Protein 4WNY (pdb70)

Nearest PDB structures (foldseek):
  4wny-assembly1_A-2  TM=1.008E+00  e=6.064E-26  Burkholderia pseudomallei 1710b
  3hgm-assembly2_C  TM=7.702E-01  e=2.955E-09  Halomonas elongata
  3fg9-assembly2_D  TM=7.855E-01  e=5.364E-07  Lactiplantibacillus plantarum
  1mjh-assembly1_B  TM=7.959E-01  e=9.631E-07  Methanocaldococcus jannaschii
  3cis-assembly4_G  TM=6.779E-01  e=1.683E-05  Mycobacterium tuberculosis

Foldseek 3Di:
DDPLQQEEEQEDAPDPLSVVLLVVSLVVCLVVVHAYEYEYEAEFDDDPPDDRVVVVVVSVVVRVVVQVVSVVVCVVSVHHYHYYYWYCPDDPLVSVVVVCVVVVGQEYTYGDCVSLVVNVVVVPHHYHYHRD

Solvent-accessible surface area: 7420 Å² total; per-residue (Å²): 136,62,90,136,108,41,37,0,0,0,18,8,90,49,47,154,22,7,30,89,0,2,73,34,0,16,55,63,1,43,117,31,142,7,121,0,5,0,0,9,23,4,85,96,175,157,51,142,85,78,75,51,57,114,67,34,93,50,87,107,70,89,0,126,129,26,18,74,66,0,65,59,67,0,96,223,53,67,11,53,17,47,26,103,71,7,61,23,103,98,75,40,2,32,24,2,25,71,4,4,176,119,29,44,15,30,10,0,0,8,24,30,185,126,60,13,63,25,2,52,87,86,81,75,29,79,37,67,72,20,86,88

Organism: Burkholderia pseudomallei (strain 1710b) (NCBI:txid320372)

B-factor: mean 50.14, std 17.84, range [22.31, 115.56]

Sequence (132 aa):
PGSMYSIILVALDGSQTASHALDAALELAADAHARLVPVYVVDMFDTPGYDPSILVDAFREEGRRVLDDAQARMTRRGVAGAPRLVEVEEDVAERLERAAREIGASLIVMGTHSVAERLLRHARCPVLMIPA

Structure (mmCIF, N/CA/C/O backbone):
data_4WNY
#
_entry.id   4WNY
#
_cell.length_a   79.260
_cell.length_b   79.260
_cell.length_c   39.640
_cell.angle_alpha   90.000
_cell.angle_beta   90.000
_cell.angle_gamma   120.000
#
_symmetry.space_group_name_H-M   'P 31 2 1'
#
loop_
_entity.id
_entity.type
_entity.pdbx_description
1 polymer 'Universal stress protein'
2 water water
#
loop_
_atom_site.group_PDB
_atom_site.id
_atom_site.type_symbol
_atom_site.label_atom_id
_atom_site.label_alt_id
_atom_site.label_comp_id
_atom_site.label_asym_id
_atom_site.label_entity_id
_atom_site.label_seq_id
_atom_site.pdbx_PDB_ins_code
_atom_site.Cartn_x
_atom_site.Cartn_y
_atom_site.Cartn_z
_atom_site.occupancy
_atom_site.B_iso_or_equiv
_atom_site.auth_seq_id
_atom_site.auth_comp_id
_atom_site.auth_asym_id
_atom_site.auth_atom_id
_atom_site.pdbx_PDB_model_num
ATOM 1 N N . PRO A 1 2 ? 56.386 38.116 -0.006 1.00 102.73 -2 PRO A N 1
ATOM 2 C CA . PRO A 1 2 ? 57.348 37.013 0.095 1.00 99.77 -2 PRO A CA 1
ATOM 3 C C . PRO A 1 2 ? 57.497 36.241 -1.212 1.00 101.13 -2 PRO A C 1
ATOM 4 O O . PRO A 1 2 ? 56.520 36.067 -1.942 1.00 102.53 -2 PRO A O 1
ATOM 8 N N . GLY A 1 3 ? 58.713 35.780 -1.490 1.00 100.09 -1 GLY A N 1
ATOM 9 C CA . GLY A 1 3 ? 59.010 35.073 -2.725 1.00 99.51 -1 GLY A CA 1
ATOM 10 C C . GLY A 1 3 ? 58.337 33.715 -2.800 1.00 92.65 -1 GLY A C 1
ATOM 11 O O . GLY A 1 3 ? 57.649 33.307 -1.864 1.00 92.00 -1 GLY A O 1
ATOM 12 N N . SER A 1 4 ? 58.543 33.015 -3.913 1.00 89.59 0 SER A N 1
ATOM 13 C CA . SER A 1 4 ? 57.921 31.711 -4.140 1.00 83.42 0 SER A CA 1
ATOM 14 C C . SER A 1 4 ? 58.833 30.554 -3.752 1.00 75.50 0 SER A C 1
ATOM 15 O O . SER A 1 4 ? 58.420 29.393 -3.783 1.00 72.41 0 SER A O 1
ATOM 18 N N . MET A 1 5 ? 60.073 30.871 -3.395 1.00 71.53 1 MET A N 1
ATOM 19 C CA . MET A 1 5 ? 61.039 29.849 -3.010 1.00 64.71 1 MET A CA 1
ATOM 20 C C . MET A 1 5 ? 60.576 29.110 -1.758 1.00 59.01 1 MET A C 1
ATOM 21 O O . MET A 1 5 ? 60.968 27.970 -1.508 1.00 57.99 1 MET A O 1
ATOM 26 N N . TYR A 1 6 ? 59.734 29.772 -0.974 1.00 55.56 2 TYR A N 1
ATOM 27 C CA . TYR A 1 6 ? 59.182 29.169 0.226 1.00 50.33 2 TYR A CA 1
ATOM 28 C C . TYR A 1 6 ? 57.677 29.383 0.292 1.00 48.15 2 TYR A C 1
ATOM 29 O O . TYR A 1 6 ? 57.111 29.459 1.375 1.00 47.86 2 TYR A O 1
ATOM 38 N N . SER A 1 7 ? 57.037 29.478 -0.870 1.00 48.77 3 SER A N 1
ATOM 39 C CA . SER A 1 7 ? 55.603 29.744 -0.944 1.00 49.54 3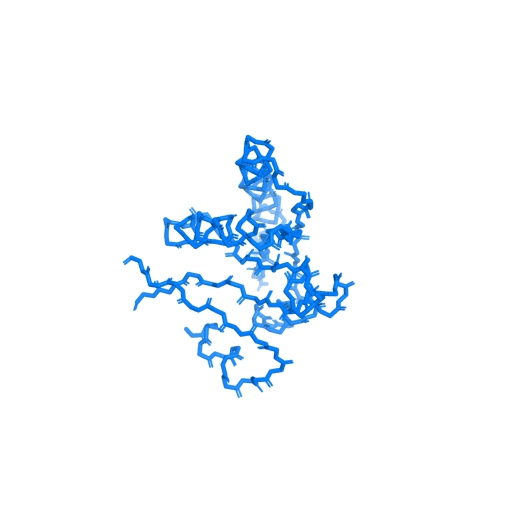 SER A CA 1
ATOM 40 C C . SER A 1 7 ? 54.771 28.593 -0.390 1.00 43.68 3 SER A C 1
ATOM 41 O O . SER A 1 7 ? 53.754 28.813 0.269 1.00 41.19 3 SER A O 1
ATOM 44 N N . ILE A 1 8 ? 55.203 27.366 -0.666 1.00 42.17 4 ILE A N 1
ATOM 45 C CA . ILE A 1 8 ? 54.483 26.184 -0.207 1.00 40.24 4 ILE A CA 1
ATOM 46 C C . ILE A 1 8 ? 55.394 25.233 0.565 1.00 37.71 4 ILE A C 1
ATOM 47 O O . ILE A 1 8 ? 56.356 24.689 0.020 1.00 38.23 4 ILE A O 1
ATOM 52 N N . ILE A 1 9 ? 55.079 25.036 1.841 1.00 34.93 5 ILE A N 1
ATOM 53 C CA . ILE A 1 9 ? 55.896 24.202 2.713 1.00 33.29 5 ILE A CA 1
ATOM 54 C C . ILE A 1 9 ? 55.206 22.886 3.053 1.00 33.70 5 ILE A C 1
ATOM 55 O O . ILE A 1 9 ? 54.030 22.864 3.419 1.00 32.20 5 ILE A O 1
ATOM 60 N N . LEU A 1 10 ? 55.949 21.791 2.939 1.00 35.03 6 LEU A N 1
ATOM 61 C CA . LEU A 1 10 ? 55.437 20.470 3.277 1.00 34.81 6 LEU A CA 1
ATOM 62 C C . LEU A 1 10 ? 56.083 19.970 4.567 1.00 31.26 6 LEU A C 1
ATOM 63 O O . LEU A 1 10 ? 57.300 20.037 4.722 1.00 29.86 6 LEU A O 1
ATOM 68 N N . VAL A 1 11 ? 55.264 19.472 5.490 1.00 28.38 7 VAL A N 1
ATOM 69 C CA . VAL A 1 11 ? 55.767 18.895 6.735 1.00 28.01 7 VAL A CA 1
ATOM 70 C C . VAL A 1 11 ? 55.206 17.485 6.938 1.00 26.60 7 VAL A C 1
ATOM 71 O O . VAL A 1 11 ? 53.996 17.266 6.855 1.00 22.31 7 VAL A O 1
ATOM 75 N N . ALA A 1 12 ? 56.095 16.529 7.183 1.00 28.57 8 ALA A N 1
ATOM 76 C CA . ALA A 1 12 ? 55.698 15.131 7.314 1.00 29.81 8 ALA A CA 1
ATOM 77 C C . ALA A 1 12 ? 55.278 14.794 8.739 1.00 30.75 8 ALA A C 1
ATOM 78 O O . ALA A 1 12 ? 56.050 14.974 9.682 1.00 30.73 8 ALA A O 1
ATOM 80 N N . LEU A 1 13 ? 54.054 14.297 8.888 1.00 31.13 9 LEU A N 1
ATOM 81 C CA . LEU A 1 13 ? 53.530 13.924 10.198 1.00 33.64 9 LEU A CA 1
ATOM 82 C C . LEU A 1 13 ? 53.287 12.418 10.296 1.00 37.25 9 LEU A C 1
ATOM 83 O O . LEU A 1 13 ? 52.998 11.758 9.296 1.00 39.31 9 LEU A O 1
ATOM 88 N N . ASP A 1 14 ? 53.415 11.876 11.502 1.00 37.82 10 ASP A N 1
ATOM 89 C CA . ASP A 1 14 ? 53.138 10.464 11.735 1.00 40.85 10 ASP A CA 1
ATOM 90 C C . ASP A 1 14 ? 52.506 10.266 13.109 1.00 42.69 10 ASP A C 1
ATOM 91 O O . ASP A 1 14 ? 52.217 9.141 13.515 1.00 44.52 10 ASP A O 1
ATOM 96 N N . GLY A 1 15 ? 52.291 11.369 13.819 1.00 41.90 11 GLY A N 1
ATOM 97 C CA . GLY A 1 15 ? 51.650 11.324 15.119 1.00 42.34 11 GLY A CA 1
ATOM 98 C C . GLY A 1 15 ? 52.623 11.428 16.277 1.00 43.44 11 GLY A C 1
ATOM 99 O O . GLY A 1 15 ? 52.225 11.708 17.408 1.00 44.85 11 GLY A O 1
ATOM 100 N N . SER A 1 16 ? 53.902 11.204 15.993 1.00 43.77 12 SER A N 1
ATOM 101 C CA . SER A 1 16 ? 54.929 11.225 17.027 1.00 47.18 12 SER A CA 1
ATOM 102 C C . SER A 1 16 ? 55.137 12.632 17.577 1.00 46.79 12 SER A C 1
ATOM 103 O O . SER A 1 16 ? 54.820 13.621 16.914 1.00 43.46 12 SER A O 1
ATOM 106 N N . GLN A 1 17 ? 55.670 12.710 18.793 1.00 50.31 13 GLN A N 1
ATOM 107 C CA . GLN A 1 17 ? 55.929 13.985 19.456 1.00 53.06 13 GLN A CA 1
ATOM 108 C C . GLN A 1 17 ? 56.880 14.874 18.660 1.00 51.29 13 GLN A C 1
ATOM 109 O O . GLN A 1 17 ? 56.669 16.084 18.560 1.00 50.81 13 GLN A O 1
ATOM 115 N N . THR A 1 18 ? 57.925 14.273 18.099 1.00 50.03 14 THR A N 1
ATOM 116 C CA . THR A 1 18 ? 58.937 15.026 17.366 1.00 49.10 14 THR A CA 1
ATOM 117 C C . THR A 1 18 ? 58.399 15.527 16.034 1.00 42.69 14 THR A C 1
ATOM 118 O O . THR A 1 1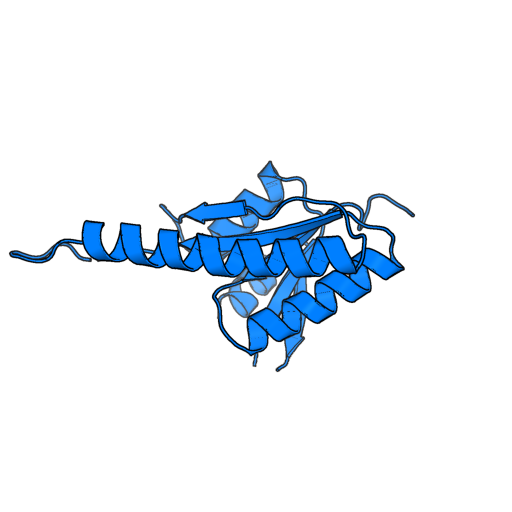8 ? 58.830 16.565 15.537 1.00 40.64 14 THR A O 1
ATOM 122 N N . ALA A 1 19 ? 57.460 14.783 15.459 1.00 41.20 15 ALA A N 1
ATOM 123 C CA . ALA A 1 19 ? 56.801 15.212 14.232 1.00 38.10 15 ALA A CA 1
ATOM 124 C C . ALA A 1 19 ? 55.861 16.370 14.530 1.00 36.34 15 ALA A C 1
ATOM 125 O O . ALA A 1 19 ? 55.736 17.305 13.739 1.00 34.19 15 ALA A O 1
ATOM 127 N N . SER A 1 20 ? 55.200 16.296 15.680 1.00 37.79 16 SER A N 1
ATOM 128 C CA . SER A 1 20 ? 54.345 17.378 16.145 1.00 38.35 16 SER A CA 1
ATOM 129 C C . SER A 1 20 ? 55.184 18.616 16.436 1.00 39.45 16 SER A C 1
ATOM 130 O O . SER A 1 20 ? 54.756 19.744 16.188 1.00 38.53 16 SER A O 1
ATOM 133 N N . HIS A 1 21 ? 56.384 18.393 16.961 1.00 40.96 17 HIS A N 1
ATOM 134 C CA . HIS A 1 21 ? 57.327 19.473 17.215 1.00 41.69 17 HIS A CA 1
ATOM 135 C C . HIS A 1 21 ? 57.749 20.120 15.902 1.00 38.81 17 HIS A C 1
ATOM 136 O O . HIS A 1 21 ? 57.921 21.336 15.820 1.00 40.61 17 HIS A O 1
ATOM 143 N N . ALA A 1 22 ? 57.906 19.293 14.874 1.00 36.92 18 ALA A N 1
ATOM 144 C CA . ALA A 1 22 ? 58.285 19.771 13.551 1.00 34.97 18 ALA A CA 1
ATOM 145 C C . ALA A 1 22 ? 57.160 20.586 12.923 1.00 36.21 18 ALA A C 1
ATOM 146 O O . ALA A 1 22 ? 57.408 21.539 12.184 1.00 38.96 18 ALA A O 1
ATOM 148 N N . LEU A 1 23 ? 55.925 20.197 13.221 1.00 35.30 19 LEU A N 1
ATOM 149 C CA . LEU A 1 23 ? 54.752 20.908 12.733 1.00 33.60 19 LEU A CA 1
ATOM 150 C C . LEU A 1 23 ? 54.697 22.322 13.300 1.00 35.24 19 LEU A C 1
ATOM 151 O O . LEU A 1 23 ? 54.394 23.276 12.583 1.00 34.45 19 LEU A O 1
ATOM 156 N N . ASP A 1 24 ? 54.994 22.447 14.590 1.00 38.06 20 ASP A N 1
ATOM 157 C CA . ASP A 1 24 ? 55.011 23.747 15.251 1.00 41.42 20 ASP A CA 1
ATOM 158 C C . ASP A 1 24 ? 56.082 24.651 14.653 1.00 41.75 20 ASP A C 1
ATOM 159 O O . ASP A 1 24 ? 55.907 25.867 14.567 1.00 43.76 20 ASP A O 1
ATOM 164 N N . ALA A 1 25 ? 57.192 24.046 14.241 1.00 39.66 21 ALA A N 1
ATOM 165 C CA . ALA A 1 25 ? 58.279 24.786 13.614 1.00 38.69 21 ALA A CA 1
ATOM 166 C C . ALA A 1 25 ? 57.906 25.192 12.192 1.00 36.19 21 ALA A C 1
ATOM 167 O O . ALA A 1 25 ? 58.170 26.318 11.769 1.00 35.38 21 ALA A O 1
ATOM 169 N N . ALA A 1 26 ? 57.290 24.265 11.463 1.00 32.64 22 ALA A N 1
ATOM 170 C CA . ALA A 1 26 ? 56.846 24.524 10.098 1.00 31.28 22 ALA A CA 1
ATOM 171 C C . ALA A 1 26 ? 55.749 25.583 10.080 1.00 32.78 22 ALA A C 1
ATOM 172 O O . ALA A 1 26 ? 55.697 26.418 9.178 1.00 32.24 22 ALA A O 1
ATOM 174 N N . LEU A 1 27 ? 54.877 25.542 11.083 1.00 33.11 23 LEU A N 1
ATOM 175 C CA . LEU A 1 27 ? 53.823 26.540 11.223 1.00 35.99 23 LEU A CA 1
ATOM 176 C C . LEU A 1 27 ? 54.406 27.924 11.461 1.00 38.65 23 LEU A C 1
ATOM 177 O O . LEU A 1 27 ? 54.009 28.893 10.814 1.00 40.07 23 LEU A O 1
ATOM 182 N N . GLU A 1 28 ? 55.343 28.007 12.401 1.00 40.35 24 GLU A N 1
ATOM 183 C CA . GLU A 1 28 ? 55.991 29.268 12.741 1.00 41.58 24 GLU A CA 1
ATOM 184 C C . GLU A 1 28 ? 56.691 29.866 11.530 1.00 39.80 24 GLU A C 1
ATOM 185 O O . GLU A 1 28 ? 56.671 31.078 11.324 1.00 42.81 24 GLU A O 1
ATOM 187 N N . LEU A 1 29 ? 57.309 29.004 10.730 1.00 37.29 25 LEU A N 1
ATOM 188 C CA . LEU A 1 29 ? 57.973 29.435 9.508 1.00 36.96 25 LEU A CA 1
ATOM 189 C C . LEU A 1 29 ? 56.952 29.886 8.472 1.00 35.45 25 LEU A C 1
ATOM 190 O O . LEU A 1 29 ? 57.146 30.894 7.794 1.00 35.51 25 LEU A O 1
ATOM 195 N N . ALA A 1 30 ? 55.865 29.129 8.357 1.00 33.72 26 ALA A N 1
ATOM 196 C CA . ALA A 1 30 ? 54.804 29.440 7.407 1.00 33.47 26 ALA A CA 1
ATOM 197 C C . ALA A 1 30 ? 54.148 30.780 7.725 1.00 34.92 26 ALA A C 1
ATOM 198 O O . ALA A 1 30 ? 53.776 31.528 6.821 1.00 34.27 26 ALA A O 1
ATOM 200 N N . ALA A 1 31 ? 54.011 31.077 9.013 1.00 36.01 27 ALA A N 1
ATOM 201 C CA . ALA A 1 31 ? 53.402 32.329 9.447 1.00 42.13 27 ALA A CA 1
ATOM 202 C C . ALA A 1 31 ? 54.356 33.502 9.245 1.00 46.87 27 ALA A C 1
ATOM 203 O O . ALA A 1 31 ? 53.944 34.581 8.820 1.00 49.31 27 ALA A O 1
ATOM 205 N N . ASP A 1 32 ? 55.632 33.281 9.551 1.00 48.33 28 ASP A N 1
ATOM 206 C CA . ASP A 1 32 ? 56.649 34.319 9.407 1.00 52.88 28 ASP A CA 1
ATOM 207 C C . ASP A 1 32 ? 56.897 34.655 7.943 1.00 52.39 28 ASP A C 1
ATOM 208 O O . ASP A 1 32 ? 57.041 35.821 7.579 1.00 55.03 28 ASP A O 1
ATOM 213 N N . ALA A 1 33 ? 56.946 33.625 7.106 1.00 49.82 29 ALA A N 1
ATOM 214 C CA . ALA A 1 33 ? 57.215 33.814 5.688 1.00 51.04 29 ALA A CA 1
ATOM 215 C C . ALA A 1 33 ? 55.930 34.006 4.894 1.00 53.19 29 ALA A C 1
ATOM 216 O O . ALA A 1 33 ? 55.969 34.129 3.668 1.00 54.47 29 ALA A O 1
ATOM 218 N N . HIS A 1 34 ? 54.801 34.032 5.601 1.00 53.76 30 HIS A N 1
ATOM 219 C CA . HIS A 1 34 ? 53.486 34.188 4.983 1.00 55.62 30 HIS A CA 1
ATOM 220 C C . HIS A 1 34 ? 53.274 33.125 3.917 1.00 53.03 30 HIS A C 1
ATOM 221 O O . HIS A 1 34 ? 52.825 33.417 2.808 1.00 54.15 30 HIS A O 1
ATOM 228 N N . ALA A 1 35 ? 53.604 31.889 4.269 1.00 48.24 31 ALA A N 1
ATOM 229 C CA . ALA A 1 35 ? 53.608 30.794 3.314 1.00 45.20 31 ALA A CA 1
ATOM 230 C C . ALA A 1 35 ? 52.439 29.841 3.520 1.00 41.65 31 ALA A C 1
ATOM 231 O O . ALA A 1 35 ? 51.819 29.817 4.583 1.00 42.12 31 ALA A O 1
ATOM 233 N N . ARG A 1 36 ? 52.142 29.057 2.490 1.00 41.15 32 ARG A N 1
ATOM 234 C CA . ARG A 1 36 ? 51.143 28.005 2.597 1.00 41.50 32 ARG A CA 1
ATOM 235 C C . ARG A 1 36 ? 51.772 26.754 3.194 1.00 37.99 32 ARG A C 1
ATOM 236 O O . ARG A 1 36 ? 52.876 26.363 2.814 1.00 36.82 32 ARG A O 1
ATOM 244 N N . LEU A 1 37 ? 51.074 26.129 4.135 1.00 36.22 33 LEU A N 1
ATOM 245 C CA . LEU A 1 37 ? 51.580 24.916 4.764 1.00 32.48 33 LEU A CA 1
ATOM 246 C C . LEU A 1 37 ? 50.754 23.706 4.349 1.00 30.79 33 LEU A C 1
ATOM 247 O O . LEU A 1 37 ? 49.527 23.762 4.323 1.00 34.49 33 LEU A O 1
ATOM 252 N N . VAL A 1 38 ? 51.434 22.616 4.017 1.00 29.44 34 VAL A N 1
ATOM 253 C CA . VAL A 1 38 ? 50.754 21.386 3.639 1.00 28.02 34 VAL A CA 1
ATOM 254 C C . VAL A 1 38 ? 51.302 20.213 4.441 1.00 26.43 34 VAL A C 1
ATOM 255 O O . VAL A 1 38 ? 52.265 19.569 4.025 1.00 27.30 34 VAL A O 1
ATOM 259 N N . PRO A 1 39 ? 50.701 19.946 5.610 1.00 26.41 35 PRO A N 1
ATOM 260 C CA . PRO A 1 39 ? 51.052 18.766 6.405 1.00 26.97 35 PRO A CA 1
ATOM 261 C C . PRO A 1 39 ? 50.614 17.479 5.716 1.00 25.99 35 PRO A C 1
ATOM 262 O O . PRO A 1 39 ? 49.488 17.405 5.228 1.00 24.75 35 PRO A O 1
ATOM 266 N N . VAL A 1 40 ?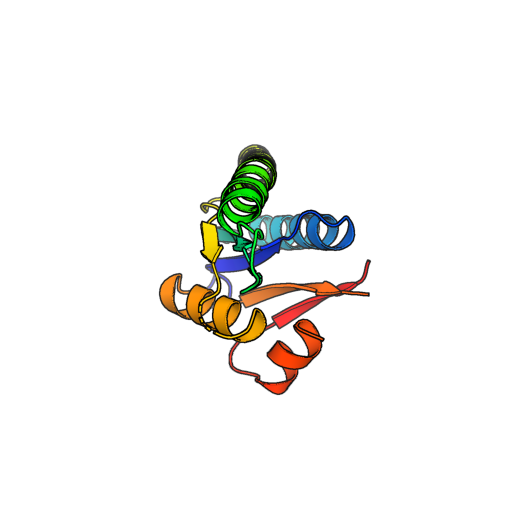 51.487 16.481 5.670 1.00 25.64 36 VAL A N 1
ATOM 267 C CA . VAL A 1 40 ? 51.110 15.207 5.075 1.00 28.46 36 VAL A CA 1
ATOM 268 C C . VAL A 1 40 ? 51.275 14.064 6.071 1.00 30.60 36 VAL A C 1
ATOM 269 O O . VAL A 1 40 ? 52.263 13.991 6.803 1.00 30.82 36 VAL A O 1
ATOM 273 N N . TYR A 1 41 ? 50.278 13.187 6.109 1.00 29.83 37 TYR A N 1
ATOM 274 C CA . TYR A 1 41 ? 50.352 11.975 6.910 1.00 31.92 37 TYR A CA 1
ATOM 275 C C . TYR A 1 41 ? 50.605 10.792 5.986 1.00 33.96 37 TYR A C 1
ATOM 276 O O . TYR A 1 41 ? 49.820 10.534 5.074 1.00 36.48 37 TYR A O 1
ATOM 285 N N . VAL A 1 42 ? 51.697 10.075 6.221 1.00 34.51 38 VAL A N 1
ATOM 286 C CA . VAL A 1 42 ? 52.089 8.982 5.343 1.00 38.18 38 VAL A CA 1
ATOM 287 C C . VAL A 1 42 ? 51.581 7.633 5.837 1.00 39.70 38 VAL A C 1
ATOM 288 O O . VAL A 1 42 ? 52.000 7.149 6.888 1.00 43.02 38 VAL A O 1
ATOM 290 N N . VAL A 1 43 ? 50.676 7.028 5.075 1.00 38.66 39 VAL A N 1
ATOM 291 C CA . VAL A 1 43 ? 50.210 5.681 5.376 1.00 43.38 39 VAL A CA 1
ATOM 292 C C . VAL A 1 43 ? 51.132 4.661 4.718 1.00 49.15 39 VAL A C 1
ATOM 293 O O . VAL A 1 43 ? 51.100 4.466 3.502 1.00 48.88 39 VAL A O 1
ATOM 297 N N . ASP A 1 44 ? 51.956 4.015 5.535 1.00 45.87 40 ASP A N 1
ATOM 298 C CA . ASP A 1 44 ? 52.954 3.081 5.035 1.00 51.90 40 ASP A CA 1
ATOM 299 C C . ASP A 1 44 ? 52.611 1.647 5.424 1.00 55.86 40 ASP A C 1
ATOM 300 O O . ASP A 1 44 ? 53.093 1.128 6.434 1.00 57.00 40 ASP A O 1
ATOM 305 N N . MET A 1 45 ? 51.769 1.016 4.612 1.00 58.55 41 MET A N 1
ATOM 306 C CA . MET A 1 45 ? 51.409 -0.380 4.812 1.00 64.51 41 MET A CA 1
ATOM 307 C C . MET A 1 45 ? 52.258 -1.297 3.941 1.00 64.10 41 MET A C 1
ATOM 308 O O . MET A 1 45 ? 52.945 -2.184 4.447 1.00 65.03 41 MET A O 1
ATOM 313 N N . PHE A 1 50 ? 50.918 -7.292 5.415 1.00 98.76 46 PHE A N 1
ATOM 314 C CA . PHE A 1 50 ? 51.600 -8.571 5.247 1.00 100.11 46 PHE A CA 1
ATOM 315 C C . PHE A 1 50 ? 50.789 -9.520 4.371 1.00 103.74 46 PHE A C 1
ATOM 316 O O . PHE A 1 50 ? 49.560 -9.457 4.348 1.00 104.37 46 PHE A O 1
ATOM 324 N N . ASP A 1 51 ? 51.479 -10.395 3.646 1.00 105.70 47 ASP A N 1
ATOM 325 C CA . ASP A 1 51 ? 50.801 -11.465 2.922 1.00 108.46 47 ASP A CA 1
ATOM 326 C C . ASP A 1 51 ? 50.980 -12.774 3.678 1.00 109.84 47 ASP A C 1
ATOM 327 O O . ASP A 1 51 ? 52.031 -13.409 3.605 1.00 114.37 47 ASP A O 1
ATOM 332 N N . THR A 1 52 ? 49.944 -13.164 4.411 1.00 108.21 48 THR A N 1
ATOM 333 C CA . THR A 1 52 ? 49.992 -14.359 5.241 1.00 106.66 48 THR A CA 1
ATOM 334 C C . THR A 1 52 ? 48.586 -14.907 5.446 1.00 101.70 48 THR A C 1
ATOM 335 O O . THR A 1 52 ? 47.622 -14.141 5.474 1.00 101.55 48 THR A O 1
ATOM 337 N N . PRO A 1 53 ? 48.462 -16.238 5.577 1.00 95.43 49 PRO A N 1
ATOM 338 C CA . PRO A 1 53 ? 47.158 -16.860 5.835 1.00 91.85 49 PRO A CA 1
ATOM 339 C C . PRO A 1 53 ? 46.520 -16.333 7.118 1.00 85.87 49 PRO A C 1
ATOM 340 O O . PRO A 1 53 ? 47.151 -16.357 8.174 1.00 84.49 49 PRO A O 1
ATOM 344 N N . GLY A 1 54 ? 45.288 -15.845 7.012 1.00 82.16 50 GLY A N 1
ATOM 345 C CA . GLY A 1 54 ? 44.574 -15.313 8.158 1.00 80.55 50 GLY A CA 1
ATOM 346 C C . GLY A 1 54 ? 44.718 -13.810 8.310 1.00 75.24 50 GLY A C 1
ATOM 347 O O . GLY A 1 54 ? 43.767 -13.124 8.683 1.00 75.58 50 GLY A O 1
ATOM 348 N N . TYR A 1 55 ? 45.910 -13.299 8.016 1.00 71.43 51 TYR A N 1
ATOM 349 C CA . TYR A 1 55 ? 46.208 -11.879 8.184 1.00 67.67 51 TYR A CA 1
ATOM 350 C C . TYR A 1 55 ? 45.369 -11.005 7.250 1.00 65.68 51 TYR A C 1
ATOM 351 O O . TYR A 1 55 ? 45.211 -11.313 6.069 1.00 65.77 51 TYR A O 1
ATOM 360 N N . ASP A 1 56 ? 44.838 -9.912 7.791 1.00 63.97 52 ASP A N 1
ATOM 361 C CA . ASP A 1 56 ? 44.000 -8.997 7.020 1.00 62.77 52 ASP A CA 1
ATOM 362 C C . ASP A 1 56 ? 44.518 -7.563 7.119 1.00 59.07 52 ASP A C 1
ATOM 363 O O . ASP A 1 56 ? 44.250 -6.867 8.099 1.00 58.57 52 ASP A O 1
ATOM 368 N N . PRO A 1 57 ? 45.252 -7.113 6.090 1.00 56.60 53 PRO A N 1
ATOM 369 C CA . PRO A 1 57 ? 45.856 -5.776 6.067 1.00 52.55 53 PRO A CA 1
ATOM 370 C C . PRO A 1 57 ? 44.824 -4.650 6.075 1.00 50.10 53 PRO A C 1
ATOM 371 O O . PRO A 1 57 ? 45.138 -3.544 6.513 1.00 48.71 53 PRO A O 1
ATOM 375 N N . SER A 1 58 ? 43.612 -4.937 5.609 1.00 50.58 54 SER A N 1
ATOM 376 C CA . SER A 1 58 ? 42.556 -3.932 5.517 1.00 50.61 54 SER A CA 1
ATOM 377 C C . SER A 1 58 ? 42.184 -3.347 6.877 1.00 51.41 54 SER A C 1
ATOM 378 O O . SER A 1 58 ? 41.712 -2.212 6.966 1.00 48.31 54 SER A O 1
ATOM 381 N N . ILE A 1 59 ? 42.389 -4.130 7.932 1.00 52.07 55 ILE A N 1
ATOM 382 C CA . ILE A 1 59 ? 42.128 -3.669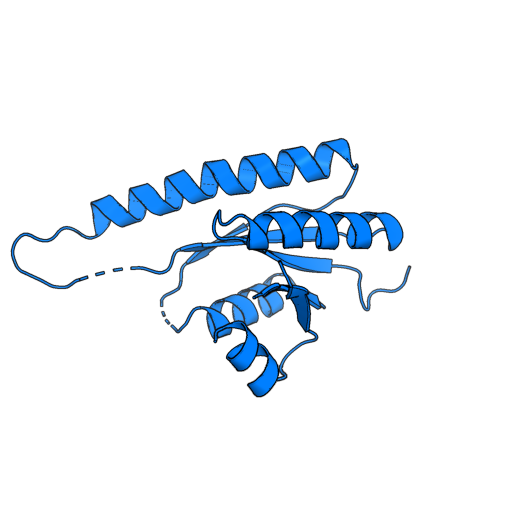 9.290 1.00 52.00 55 ILE A CA 1
ATOM 383 C C . ILE A 1 59 ? 43.062 -2.522 9.659 1.00 49.00 55 ILE A C 1
ATOM 384 O O . ILE A 1 59 ? 42.633 -1.509 10.215 1.00 46.42 55 ILE A O 1
ATOM 389 N N . LEU A 1 60 ? 44.340 -2.685 9.336 1.00 48.29 56 LEU A N 1
ATOM 390 C CA . LEU A 1 60 ? 45.350 -1.680 9.647 1.00 48.36 56 LEU A CA 1
ATOM 391 C C . LEU A 1 60 ? 45.289 -0.494 8.686 1.00 46.04 56 LEU A C 1
ATOM 392 O O . LEU A 1 60 ? 45.647 0.626 9.053 1.00 42.97 56 LEU A O 1
ATOM 397 N N . VAL A 1 61 ? 44.840 -0.744 7.459 1.00 46.14 57 VAL A N 1
ATOM 398 C CA . VAL A 1 61 ? 44.672 0.322 6.475 1.00 44.11 57 VAL A CA 1
ATOM 399 C C . VAL A 1 61 ? 43.629 1.325 6.955 1.00 41.80 57 VAL A C 1
ATOM 400 O O . VAL A 1 61 ? 43.876 2.531 6.972 1.00 38.68 57 VAL A O 1
ATOM 404 N N . ASP A 1 62 ? 42.468 0.813 7.355 1.00 42.33 58 ASP A N 1
ATOM 405 C CA . ASP A 1 62 ? 41.416 1.641 7.936 1.00 44.29 58 ASP A CA 1
ATOM 406 C C . ASP A 1 62 ? 41.916 2.371 9.177 1.00 43.25 58 ASP A C 1
ATOM 407 O O . ASP A 1 62 ? 41.553 3.521 9.422 1.00 41.07 58 ASP A O 1
ATOM 412 N N . ALA A 1 63 ? 42.758 1.693 9.949 1.00 44.13 59 ALA A N 1
ATOM 413 C CA . ALA A 1 63 ? 43.270 2.227 11.204 1.00 43.31 59 ALA A CA 1
ATOM 414 C C . ALA A 1 63 ? 44.154 3.450 11.004 1.00 40.70 59 ALA A C 1
ATOM 415 O O . ALA A 1 63 ? 43.903 4.509 11.580 1.00 41.07 59 ALA A O 1
ATOM 417 N N . PHE A 1 64 ? 45.196 3.297 10.192 1.00 39.89 60 PHE A N 1
ATOM 418 C CA . PHE A 1 64 ? 46.152 4.376 9.973 1.00 39.83 60 PHE A CA 1
ATOM 419 C C . PHE A 1 64 ? 45.540 5.519 9.170 1.00 37.69 60 PHE A C 1
ATOM 420 O O . PHE A 1 64 ? 45.952 6.672 9.308 1.00 37.18 60 PHE A O 1
ATOM 428 N N . ARG A 1 65 ? 44.560 5.200 8.331 1.00 36.75 61 ARG A N 1
ATOM 429 C CA . ARG A 1 65 ? 43.806 6.231 7.627 1.00 36.78 61 ARG A CA 1
ATOM 430 C C . ARG A 1 65 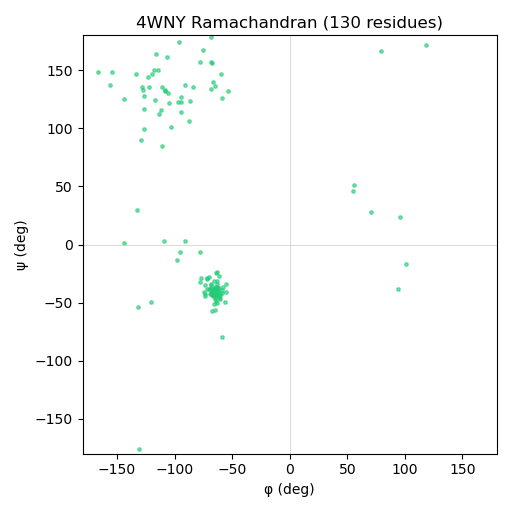? 42.983 7.026 8.632 1.00 37.67 61 ARG A C 1
ATOM 431 O O . ARG A 1 65 ? 42.923 8.254 8.572 1.00 35.32 61 ARG A O 1
ATOM 439 N N . GLU A 1 66 ? 42.352 6.311 9.559 1.00 40.40 62 GLU A N 1
ATOM 440 C CA . GLU A 1 66 ? 41.574 6.940 10.618 1.00 42.68 62 GLU A CA 1
ATOM 441 C C . GLU A 1 66 ? 42.476 7.761 11.530 1.00 41.22 62 GLU A C 1
ATOM 442 O O . GLU A 1 66 ? 42.111 8.856 11.956 1.00 40.86 62 GLU A O 1
ATOM 448 N N . GLU A 1 67 ? 43.656 7.225 11.824 1.00 40.29 63 GLU A N 1
ATOM 449 C CA . GLU A 1 67 ? 44.630 7.937 12.637 1.00 40.99 63 GLU A CA 1
ATOM 450 C C . GLU A 1 67 ? 45.107 9.179 11.898 1.00 38.12 63 GLU A C 1
ATOM 451 O O . GLU A 1 67 ? 45.311 10.233 12.499 1.00 37.47 63 GLU A O 1
ATOM 457 N N . GLY A 1 68 ? 45.277 9.041 10.587 1.00 36.37 64 GLY A N 1
ATOM 458 C CA . GLY A 1 68 ? 45.668 10.151 9.742 1.00 36.02 64 GLY A CA 1
ATOM 459 C C . GLY A 1 68 ? 44.647 11.269 9.783 1.00 36.48 64 GLY A C 1
ATOM 460 O O . GLY A 1 68 ? 45.011 12.441 9.854 1.00 37.29 64 GLY A O 1
ATOM 461 N N . ARG A 1 69 ? 43.369 10.904 9.745 1.00 35.31 65 ARG A N 1
ATOM 462 C CA . ARG A 1 69 ? 42.290 11.883 9.824 1.00 36.87 65 ARG A CA 1
ATOM 463 C C . ARG A 1 69 ? 42.411 12.729 11.086 1.00 36.86 65 ARG A C 1
ATOM 464 O O . ARG A 1 69 ? 42.354 13.956 11.029 1.00 37.21 65 ARG A O 1
ATOM 472 N N . ARG A 1 70 ? 42.587 12.058 12.220 1.00 37.95 66 ARG A N 1
ATOM 473 C CA . ARG A 1 70 ? 42.712 12.724 13.511 1.00 39.31 66 ARG A CA 1
ATOM 474 C C . ARG A 1 70 ? 43.941 13.629 13.559 1.00 36.58 66 ARG A C 1
ATOM 475 O O . ARG A 1 70 ? 43.871 14.758 14.042 1.00 37.64 66 ARG A O 1
ATOM 483 N N . VAL A 1 71 ? 45.062 13.124 13.052 1.00 33.69 67 VAL A N 1
ATOM 484 C CA . VAL A 1 71 ? 46.316 13.872 13.043 1.00 32.23 67 VAL A CA 1
ATOM 485 C C . VAL A 1 71 ? 46.242 15.090 12.125 1.00 29.17 67 VAL A C 1
ATOM 486 O O . VAL A 1 71 ? 46.682 16.182 12.491 1.00 28.97 67 VAL A O 1
ATOM 490 N N . LEU A 1 72 ? 45.680 14.897 10.936 1.00 27.53 68 LEU A N 1
ATOM 491 C CA . LEU A 1 72 ? 45.563 15.977 9.961 1.00 25.97 68 LEU A CA 1
ATOM 492 C C . LEU A 1 72 ? 44.516 17.004 10.374 1.00 28.24 68 LEU A C 1
ATOM 493 O O . LEU A 1 72 ? 44.618 18.178 10.017 1.00 27.63 68 LEU A O 1
ATOM 498 N N . ASP A 1 73 ? 43.506 16.562 11.119 1.00 29.19 69 ASP A N 1
ATOM 499 C CA . ASP A 1 73 ? 42.485 17.476 11.619 1.00 30.34 69 ASP A CA 1
ATOM 500 C C . ASP A 1 73 ? 43.076 18.401 12.674 1.00 30.22 69 ASP A C 1
ATOM 501 O O . ASP A 1 73 ? 42.739 19.583 12.737 1.00 29.47 69 ASP A O 1
ATOM 506 N N . ASP A 1 74 ? 43.958 17.850 13.500 1.00 30.76 70 ASP A N 1
ATOM 507 C CA . ASP A 1 74 ? 44.654 18.631 14.512 1.00 33.75 70 ASP A CA 1
ATOM 508 C C . ASP A 1 74 ? 45.609 19.626 13.867 1.00 33.60 70 ASP A C 1
ATOM 509 O O . ASP A 1 74 ? 45.737 20.760 14.323 1.00 36.19 70 ASP A O 1
ATOM 514 N N . ALA A 1 75 ? 46.281 19.188 12.807 1.00 31.33 71 ALA A N 1
ATOM 515 C CA . ALA A 1 75 ? 47.185 20.056 12.065 1.00 27.75 71 ALA A CA 1
ATOM 516 C C . ALA A 1 75 ? 46.415 21.214 11.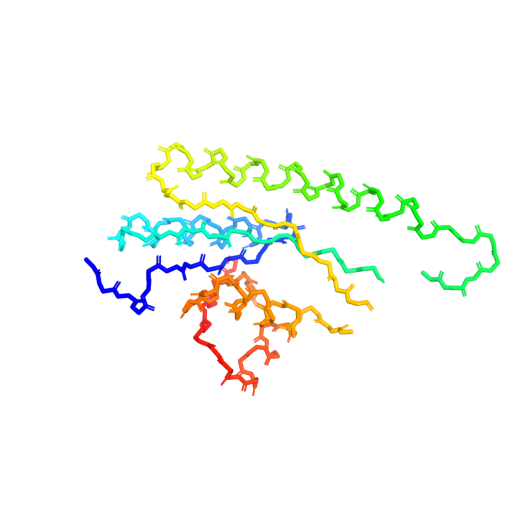443 1.00 28.49 71 ALA A C 1
ATOM 517 O O . ALA A 1 75 ? 46.867 22.359 11.476 1.00 28.46 71 ALA A O 1
ATOM 519 N N . GLN A 1 76 ? 45.249 20.907 10.883 1.00 27.71 72 GLN A N 1
ATOM 520 C CA . GLN A 1 76 ? 44.378 21.922 10.300 1.00 28.38 72 GLN A CA 1
ATOM 521 C C . GLN A 1 76 ? 43.910 22.912 11.363 1.00 28.89 72 GLN A C 1
ATOM 522 O O . GLN A 1 76 ? 43.847 24.116 11.116 1.00 31.58 72 GLN A O 1
ATOM 528 N N . ALA A 1 77 ? 43.592 22.395 12.548 1.00 26.09 73 ALA A N 1
ATOM 529 C CA . ALA A 1 77 ? 43.150 23.230 13.660 1.00 27.95 73 ALA A CA 1
ATOM 530 C C . ALA A 1 77 ? 44.248 24.195 14.102 1.00 30.60 73 ALA A C 1
ATOM 531 O O . ALA A 1 77 ? 43.975 25.346 14.447 1.00 31.51 73 ALA A O 1
ATOM 533 N N . ARG A 1 78 ? 45.488 23.718 14.093 1.00 30.58 74 ARG A N 1
ATOM 534 C CA . ARG A 1 78 ? 46.630 24.555 14.441 1.00 32.82 74 ARG A CA 1
ATOM 535 C C . ARG A 1 78 ? 46.848 25.642 13.392 1.00 30.73 74 ARG A C 1
ATOM 536 O O . ARG A 1 78 ? 47.125 26.794 13.726 1.00 33.63 74 ARG A O 1
ATOM 544 N N . MET A 1 79 ? 46.720 25.265 12.122 1.00 28.49 75 MET A N 1
ATOM 545 C CA . MET A 1 79 ? 46.877 26.203 11.015 1.00 29.37 75 MET A CA 1
ATOM 546 C C . MET A 1 79 ? 45.801 27.287 11.038 1.00 30.60 75 MET A C 1
ATOM 547 O O . MET A 1 79 ? 46.091 28.466 10.825 1.00 31.10 75 MET A O 1
ATOM 552 N N . THR A 1 80 ? 44.563 26.880 11.296 1.00 29.29 76 THR A N 1
ATOM 553 C CA . THR A 1 80 ? 43.437 27.806 11.343 1.00 30.24 76 THR A CA 1
ATOM 554 C C . THR A 1 80 ? 43.628 28.875 12.418 1.00 33.02 76 THR A C 1
ATOM 555 O O . THR A 1 80 ? 43.430 30.064 12.161 1.00 34.95 76 THR A O 1
ATOM 559 N N . ARG A 1 81 ? 44.022 28.449 13.615 1.00 34.61 77 ARG A N 1
ATOM 560 C CA . ARG A 1 81 ? 44.278 29.372 14.718 1.00 39.66 77 ARG A CA 1
ATOM 561 C C . ARG A 1 81 ? 45.393 30.360 14.382 1.00 38.85 77 ARG A C 1
ATOM 562 O O . ARG A 1 81 ? 45.274 31.557 14.644 1.00 40.97 77 ARG A O 1
ATOM 570 N N . ARG A 1 82 ? 46.470 29.850 13.793 1.00 38.15 78 ARG A N 1
ATOM 571 C CA . ARG A 1 82 ? 47.623 30.674 13.446 1.00 38.10 78 ARG A CA 1
ATOM 572 C C . ARG A 1 82 ? 47.382 31.486 12.175 1.00 38.47 78 ARG A C 1
ATOM 573 O O . ARG A 1 82 ? 48.200 32.327 11.802 1.00 39.66 78 ARG A O 1
ATOM 575 N N . GLY A 1 83 ? 46.257 31.230 11.513 1.00 39.27 79 GLY A N 1
ATOM 576 C CA . GLY A 1 83 ? 45.911 31.939 10.295 1.00 39.83 79 GLY A CA 1
ATOM 577 C C . GLY A 1 83 ? 46.788 31.560 9.116 1.00 41.48 79 GLY A C 1
ATOM 578 O O . GLY A 1 83 ? 47.000 32.362 8.206 1.00 41.68 79 GLY A O 1
ATOM 579 N N . VAL A 1 84 ? 47.298 30.334 9.132 1.00 39.88 80 VAL A N 1
ATOM 580 C CA . VAL A 1 84 ? 48.153 29.842 8.058 1.00 38.72 80 VAL A CA 1
ATOM 581 C C . VAL A 1 84 ? 47.342 29.083 7.014 1.00 37.22 80 VAL A C 1
ATOM 582 O O . VAL A 1 84 ? 46.608 28.152 7.343 1.00 33.96 80 VAL A O 1
ATOM 586 N N . ALA A 1 85 ? 47.485 29.486 5.755 1.00 36.57 81 ALA A N 1
ATOM 587 C CA . ALA A 1 85 ? 46.749 28.866 4.660 1.00 36.95 81 ALA A CA 1
ATOM 588 C C . ALA A 1 85 ? 47.322 27.500 4.289 1.00 38.18 81 ALA A C 1
ATOM 589 O O . ALA A 1 85 ? 48.418 27.135 4.717 1.00 36.03 81 ALA A O 1
ATOM 591 N N . GLY A 1 86 ? 46.574 26.753 3.485 1.00 39.30 82 GLY A N 1
ATOM 592 C CA . GLY A 1 86 ? 46.989 25.426 3.070 1.00 38.78 82 GLY A CA 1
ATOM 593 C C . GLY A 1 86 ? 46.017 24.362 3.539 1.00 38.75 82 GLY A C 1
ATOM 594 O O . GLY A 1 86 ? 45.106 24.642 4.318 1.00 40.34 82 GLY A O 1
ATOM 595 N N . ALA A 1 87 ? 46.211 23.138 3.063 1.00 37.10 83 ALA A N 1
ATOM 596 C CA . ALA A 1 87 ? 45.335 22.030 3.420 1.00 35.43 83 ALA A CA 1
ATOM 597 C C . ALA A 1 87 ? 46.125 20.733 3.543 1.00 32.20 83 ALA A C 1
ATOM 598 O O . ALA A 1 87 ? 46.835 20.345 2.615 1.00 31.49 83 ALA A O 1
ATOM 600 N N . PRO A 1 88 ? 46.008 20.063 4.700 1.00 30.98 84 PRO A N 1
ATOM 601 C CA . PRO A 1 88 ? 46.683 18.788 4.962 1.00 31.43 84 PRO A CA 1
ATOM 602 C C . PRO A 1 88 ? 46.287 17.691 3.977 1.00 31.55 84 PRO A C 1
ATOM 603 O O . PRO A 1 88 ? 45.145 17.657 3.517 1.00 31.72 84 PRO A O 1
ATOM 607 N N . ARG A 1 89 ? 47.228 16.806 3.662 1.00 35.70 85 ARG A N 1
ATOM 608 C CA . ARG A 1 89 ? 46.973 15.708 2.737 1.00 35.64 85 ARG A CA 1
ATOM 609 C C . ARG A 1 89 ? 47.275 14.359 3.379 1.00 34.65 85 ARG A C 1
ATOM 610 O O . ARG A 1 89 ? 48.209 14.229 4.171 1.00 35.11 85 ARG A O 1
ATOM 618 N N . LEU A 1 90 ? 46.476 13.356 3.038 1.00 32.49 86 LEU A N 1
ATOM 619 C CA . LEU A 1 90 ? 46.780 11.986 3.413 1.00 34.17 86 LEU A CA 1
ATOM 620 C C . LEU A 1 90 ? 47.466 11.315 2.233 1.00 34.70 86 LEU A C 1
ATOM 621 O O . LEU A 1 90 ? 46.922 11.288 1.129 1.00 33.74 86 LEU A O 1
ATOM 626 N N . VAL A 1 91 ? 48.669 10.798 2.457 1.00 37.49 87 VAL A N 1
ATOM 627 C CA . VAL A 1 91 ? 49.401 10.127 1.391 1.00 42.08 87 VAL A CA 1
ATOM 628 C C . VAL A 1 91 ? 49.675 8.670 1.754 1.00 44.11 87 VAL A C 1
ATOM 629 O O . VAL A 1 91 ? 49.852 8.326 2.924 1.00 42.72 87 VAL A O 1
ATOM 633 N N . GLU A 1 92 ? 49.686 7.815 0.739 1.00 46.40 88 GLU A N 1
ATOM 634 C CA . GLU A 1 92 ? 49.906 6.391 0.940 1.00 50.85 88 GLU A CA 1
ATOM 635 C C . GLU A 1 92 ? 51.013 5.898 0.018 1.00 54.31 88 GLU A C 1
ATOM 636 O O . GLU A 1 92 ? 51.044 6.245 -1.162 1.00 55.95 88 GLU A O 1
ATOM 642 N N . VAL A 1 93 ? 51.925 5.097 0.559 1.00 56.51 89 VAL A N 1
ATOM 643 C CA . VAL A 1 93 ? 52.997 4.526 -0.248 1.00 60.89 89 VAL A CA 1
ATOM 644 C C . VAL A 1 93 ? 52.463 3.349 -1.061 1.00 63.79 89 VAL A C 1
ATOM 645 O O . VAL A 1 93 ? 51.436 2.761 -0.715 1.00 64.23 89 VAL A O 1
ATOM 649 N N . GLU A 1 94 ? 53.150 3.026 -2.153 1.00 66.99 90 GLU A N 1
ATOM 650 C CA . GLU A 1 94 ? 52.737 1.926 -3.022 1.00 70.63 90 GLU A CA 1
ATOM 651 C C . GLU A 1 94 ? 52.680 0.606 -2.252 1.00 71.79 90 GLU A C 1
ATOM 652 O O . GLU A 1 94 ? 53.447 -0.318 -2.520 1.00 75.17 90 GLU A O 1
ATOM 654 N N . GLU A 1 98 ? 56.999 1.657 -3.427 1.00 86.98 94 GLU A N 1
ATOM 655 C CA . GLU A 1 98 ? 57.658 2.884 -2.991 1.00 85.01 94 GLU A CA 1
ATOM 656 C C . GLU A 1 98 ? 58.162 2.796 -1.556 1.00 82.66 94 GLU A C 1
ATOM 657 O O . GLU A 1 98 ? 57.793 1.892 -0.807 1.00 83.00 94 GLU A O 1
ATOM 663 N N . ASP A 1 99 ? 59.010 3.748 -1.181 1.00 80.66 95 ASP A N 1
ATOM 664 C CA . ASP A 1 99 ? 59.376 3.936 0.215 1.00 79.84 95 ASP A CA 1
ATOM 665 C C . ASP A 1 99 ? 58.890 5.314 0.656 1.00 74.71 95 ASP A C 1
ATOM 666 O O . ASP A 1 99 ? 58.564 6.154 -0.183 1.00 73.29 95 ASP A O 1
ATOM 671 N N . VAL A 1 100 ? 58.837 5.537 1.967 1.00 72.29 96 VAL A N 1
ATOM 672 C CA . VAL A 1 100 ? 58.293 6.774 2.526 1.00 68.53 96 VAL A CA 1
ATOM 673 C C . VAL A 1 100 ? 58.989 8.020 1.975 1.00 68.91 96 VAL A C 1
ATOM 674 O O . VAL A 1 100 ? 58.335 9.016 1.658 1.00 67.05 96 VAL A O 1
ATOM 678 N N . ALA A 1 101 ? 60.310 7.948 1.841 1.00 70.65 97 ALA A N 1
ATOM 679 C CA . ALA A 1 101 ? 61.102 9.076 1.357 1.00 68.24 97 ALA A CA 1
ATOM 680 C C . ALA A 1 101 ? 60.705 9.489 -0.059 1.00 65.71 97 ALA A C 1
ATOM 681 O O . ALA A 1 101 ? 60.538 10.676 -0.340 1.00 61.96 97 ALA A O 1
ATOM 683 N N . GLU A 1 102 ? 60.557 8.509 -0.945 1.00 67.56 98 GLU A N 1
ATOM 684 C CA . GLU A 1 102 ? 60.175 8.780 -2.327 1.00 68.59 98 GLU A CA 1
ATOM 685 C C . GLU A 1 102 ? 58.738 9.277 -2.411 1.00 67.27 98 GLU A C 1
ATOM 686 O O . GLU A 1 102 ? 58.423 10.153 -3.217 1.00 68.11 98 GLU A O 1
ATOM 688 N N . ARG A 1 103 ? 57.874 8.710 -1.576 1.00 64.48 99 ARG A N 1
ATOM 689 C CA . ARG A 1 103 ? 56.474 9.112 -1.529 1.00 60.18 99 ARG A CA 1
ATOM 690 C C . ARG A 1 103 ? 56.347 10.573 -1.122 1.00 55.77 99 ARG A C 1
ATOM 691 O O . ARG A 1 103 ? 55.489 11.295 -1.628 1.00 54.84 99 ARG A O 1
ATOM 699 N N . LEU A 1 104 ? 57.208 11.002 -0.205 1.00 53.97 100 LEU A N 1
ATOM 700 C CA . LEU A 1 104 ? 57.244 12.396 0.216 1.00 51.12 100 LEU A CA 1
ATOM 701 C C . LEU A 1 104 ? 57.748 13.285 -0.915 1.00 51.74 100 LEU A C 1
ATOM 702 O O . LEU A 1 104 ? 57.298 14.420 -1.072 1.00 49.96 100 LEU A O 1
ATOM 707 N N . GLU A 1 105 ? 58.682 12.761 -1.702 1.00 54.18 101 GLU A N 1
ATOM 708 C CA . GLU A 1 105 ? 59.206 13.487 -2.853 1.00 55.21 101 GLU A CA 1
ATOM 709 C C . GLU A 1 105 ? 58.161 13.593 -3.955 1.00 54.29 101 GLU A C 1
ATOM 710 O O . GLU A 1 105 ? 58.056 14.621 -4.626 1.00 52.92 101 GLU A O 1
ATOM 716 N N . ARG A 1 106 ? 57.394 12.524 -4.142 1.00 55.05 102 ARG A N 1
ATOM 717 C CA . ARG A 1 106 ? 56.314 12.530 -5.119 1.00 56.17 102 ARG A CA 1
ATOM 718 C C . ARG A 1 106 ? 55.228 13.511 -4.698 1.00 51.71 102 ARG A C 1
ATOM 719 O O . ARG A 1 106 ? 54.692 14.251 -5.523 1.00 49.81 102 ARG A O 1
ATOM 727 N N . ALA A 1 107 ? 54.915 13.513 -3.406 1.00 49.45 103 ALA A N 1
ATOM 728 C CA . ALA A 1 107 ? 53.917 14.421 -2.859 1.00 48.41 103 ALA A CA 1
ATOM 729 C C . ALA A 1 107 ? 54.357 15.868 -3.036 1.00 47.49 103 ALA A C 1
ATOM 730 O O . ALA A 1 107 ? 53.552 16.733 -3.369 1.00 46.29 103 ALA A O 1
ATOM 732 N N . ALA A 1 108 ? 55.644 16.120 -2.820 1.00 48.75 104 ALA A N 1
ATOM 733 C CA . ALA A 1 108 ? 56.204 17.458 -2.974 1.00 49.00 104 ALA A CA 1
ATOM 734 C C . ALA A 1 108 ? 56.118 17.935 -4.421 1.00 50.15 104 ALA A C 1
ATOM 735 O O . ALA A 1 108 ? 55.825 19.102 -4.683 1.00 49.38 104 ALA A O 1
ATOM 737 N N . ARG A 1 109 ? 56.377 17.023 -5.353 1.00 52.10 105 ARG A N 1
ATOM 738 C CA . ARG A 1 109 ? 56.314 17.333 -6.778 1.00 53.77 105 ARG A CA 1
ATOM 739 C C . ARG A 1 109 ? 54.897 17.677 -7.222 1.00 51.43 105 ARG A C 1
ATOM 740 O O . ARG A 1 109 ? 54.679 18.661 -7.927 1.00 50.67 105 ARG A O 1
ATOM 748 N N . GLU A 1 110 ? 53.938 16.859 -6.803 1.00 51.89 106 GLU A N 1
ATOM 749 C CA . GLU A 1 110 ? 52.549 17.025 -7.215 1.00 53.06 106 GLU A CA 1
ATOM 750 C C . GLU A 1 110 ? 51.879 18.217 -6.534 1.00 51.76 106 GLU A C 1
ATOM 751 O O . GLU A 1 110 ? 51.041 18.889 -7.132 1.00 52.96 106 GLU A O 1
ATOM 757 N N . ILE A 1 111 ? 52.247 18.473 -5.284 1.00 49.62 107 ILE A N 1
ATOM 758 C CA . ILE A 1 111 ? 51.692 19.601 -4.543 1.00 48.14 107 ILE A CA 1
ATOM 759 C C . ILE A 1 111 ? 52.353 20.905 -4.987 1.00 47.79 107 ILE A C 1
ATOM 760 O O . ILE A 1 111 ? 51.720 21.963 -5.019 1.00 47.87 107 ILE A O 1
ATOM 765 N N . GLY A 1 112 ? 53.625 20.817 -5.357 1.00 47.98 108 GLY A N 1
ATOM 766 C CA . GLY A 1 112 ? 54.373 21.987 -5.775 1.00 48.59 108 GLY A CA 1
ATOM 767 C C . GLY A 1 112 ? 55.163 22.566 -4.621 1.00 47.48 108 GLY A C 1
ATOM 768 O O . GLY A 1 112 ? 55.497 23.751 -4.614 1.00 47.31 108 GLY A O 1
ATOM 769 N N . ALA A 1 113 ? 55.459 21.721 -3.638 1.00 45.93 109 ALA A N 1
ATOM 770 C CA . ALA A 1 113 ? 56.219 22.142 -2.471 1.00 43.85 109 ALA A CA 1
ATOM 771 C C . ALA A 1 113 ? 57.650 22.492 -2.854 1.00 44.77 109 ALA A C 1
ATOM 772 O O . ALA A 1 113 ? 58.270 21.815 -3.674 1.00 48.04 109 ALA A O 1
ATOM 774 N N . SER A 1 114 ? 58.165 23.561 -2.259 1.00 42.92 110 SER A N 1
ATOM 775 C CA . SER A 1 114 ? 59.539 23.979 -2.492 1.00 44.42 110 SER A CA 1
ATOM 776 C C . SER A 1 114 ? 60.389 23.714 -1.254 1.00 40.86 110 SER A C 1
ATOM 777 O O . SER A 1 114 ? 61.574 24.047 -1.215 1.00 43.20 110 SER A O 1
ATOM 780 N N . LEU A 1 115 ? 59.772 23.106 -0.246 1.00 36.62 111 LEU A N 1
ATOM 781 C CA . LEU A 1 115 ? 60.455 22.788 1.003 1.00 33.06 111 LEU A CA 1
ATOM 782 C C . LEU A 1 115 ? 59.774 21.636 1.733 1.00 32.29 111 LEU A C 1
ATOM 783 O O . LEU A 1 115 ? 58.547 21.580 1.812 1.00 29.44 111 LEU A O 1
ATOM 788 N N . ILE A 1 116 ? 60.578 20.722 2.267 1.00 33.24 112 ILE A N 1
ATOM 789 C CA . ILE A 1 116 ? 60.065 19.621 3.072 1.00 31.86 112 ILE A CA 1
ATOM 790 C C . ILE A 1 116 ? 60.592 19.708 4.499 1.00 32.13 112 ILE A C 1
ATOM 791 O O . ILE A 1 116 ? 61.803 19.752 4.723 1.00 33.48 112 ILE A O 1
ATOM 796 N N . VAL A 1 117 ? 59.678 19.732 5.461 1.00 30.09 113 VAL A N 1
ATOM 797 C CA . VAL A 1 117 ? 60.045 19.835 6.866 1.00 32.20 113 VAL A CA 1
ATOM 798 C C . VAL A 1 117 ? 59.862 18.492 7.567 1.00 33.59 113 VAL A C 1
ATOM 799 O O . VAL A 1 117 ? 58.812 17.863 7.447 1.00 33.39 113 VAL A O 1
ATOM 803 N N . MET A 1 118 ? 60.889 18.053 8.288 1.00 35.10 114 MET A N 1
ATOM 804 C CA . MET A 1 118 ? 60.852 16.766 8.973 1.00 39.80 114 MET A CA 1
ATOM 805 C C . MET A 1 118 ? 61.338 16.853 10.411 1.00 41.97 114 MET A C 1
ATOM 806 O O . MET A 1 118 ? 62.232 17.638 10.729 1.00 44.21 114 MET A O 1
ATOM 811 N N . GLY A 1 119 ? 60.751 16.032 11.275 1.00 42.83 115 GLY A N 1
ATOM 812 C CA . GLY A 1 119 ? 61.221 15.904 12.641 1.00 44.40 115 GLY A CA 1
ATOM 813 C C . GLY A 1 119 ? 62.245 14.791 12.730 1.00 47.50 115 GLY A C 1
ATOM 814 O O . GLY A 1 119 ? 62.067 13.730 12.131 1.00 48.57 115 GLY A O 1
ATOM 815 N N . THR A 1 120 ? 63.325 15.030 13.467 1.00 50.59 116 THR A N 1
ATOM 816 C CA . THR A 1 120 ? 64.385 14.037 13.601 1.00 55.72 116 THR A CA 1
ATOM 817 C C . THR A 1 120 ? 64.779 13.827 15.059 1.00 59.28 116 THR A C 1
ATOM 818 O O . THR A 1 120 ? 64.170 14.393 15.966 1.00 56.94 116 THR A O 1
ATOM 822 N N . HIS A 1 121 ? 65.800 13.004 15.276 1.00 66.20 117 HIS A N 1
ATOM 823 C CA . HIS A 1 121 ? 66.300 12.731 16.619 1.00 69.83 117 HIS A CA 1
ATOM 824 C C . HIS A 1 121 ? 67.765 13.124 16.753 1.00 71.82 117 HIS A C 1
ATOM 825 O O . HIS A 1 121 ? 68.659 12.308 16.527 1.00 74.72 117 HIS A O 1
ATOM 832 N N . SER A 1 133 ? 66.599 8.045 9.255 1.00 75.22 129 SER A N 1
ATOM 833 C CA . SER A 1 133 ? 66.814 7.198 8.087 1.00 76.66 129 SER A CA 1
ATOM 834 C C . SER A 1 133 ? 66.087 7.768 6.874 1.00 73.09 129 SER A C 1
ATOM 835 O O . SER A 1 133 ? 66.689 7.976 5.821 1.00 73.54 129 SER A O 1
ATOM 838 N N . VAL A 1 134 ? 64.790 8.017 7.028 1.00 69.62 130 VAL A N 1
ATOM 839 C CA . VAL A 1 134 ? 64.007 8.682 5.994 1.00 67.73 130 VAL A CA 1
ATOM 840 C C . VAL A 1 134 ? 64.570 10.082 5.759 1.00 64.93 130 VAL A C 1
ATOM 841 O O . VAL A 1 134 ? 64.637 10.560 4.624 1.00 62.90 130 VAL A O 1
ATOM 845 N N . ALA A 1 135 ? 65.000 10.723 6.842 1.00 64.20 131 ALA A N 1
ATOM 846 C CA . ALA A 1 135 ? 65.654 12.020 6.758 1.00 64.45 131 ALA A CA 1
ATOM 847 C C . ALA A 1 135 ? 66.999 11.891 6.057 1.00 67.57 131 ALA A C 1
ATOM 848 O O . ALA A 1 135 ? 67.347 12.709 5.205 1.00 67.22 131 ALA A O 1
ATOM 850 N N . GLU A 1 136 ? 67.748 10.852 6.418 1.00 69.24 132 GLU A N 1
ATOM 851 C CA . GLU A 1 136 ? 69.030 10.570 5.783 1.00 71.99 132 GLU A CA 1
ATOM 852 C C . GLU A 1 136 ? 68.837 10.245 4.307 1.00 72.05 132 GLU A C 1
ATOM 853 O O . GLU A 1 136 ? 69.699 10.539 3.480 1.00 74.29 132 GLU A O 1
ATOM 855 N N . ARG A 1 137 ? 67.698 9.640 3.984 1.00 69.51 133 ARG A N 1
ATOM 856 C CA . ARG A 1 137 ? 67.364 9.313 2.603 1.00 68.32 133 ARG A CA 1
ATOM 857 C C . ARG A 1 137 ? 67.125 10.580 1.791 1.00 64.80 133 ARG A C 1
ATOM 858 O O . ARG A 1 137 ? 67.793 10.816 0.785 1.00 64.76 133 ARG A O 1
ATOM 860 N N . LEU A 1 138 ? 66.172 11.391 2.246 1.00 61.35 134 LEU A N 1
ATOM 861 C CA . LEU A 1 138 ? 65.819 12.651 1.595 1.00 60.57 134 LEU A CA 1
ATOM 862 C C . LEU A 1 138 ? 67.020 13.576 1.416 1.00 62.01 134 LEU A C 1
ATOM 863 O O . LEU A 1 138 ? 67.104 14.311 0.431 1.00 61.32 134 LEU A O 1
ATOM 868 N N . LEU A 1 139 ? 67.944 13.536 2.371 1.00 64.66 135 LEU A N 1
ATOM 869 C CA . LEU A 1 139 ? 69.161 14.335 2.288 1.00 68.25 135 LEU A CA 1
ATOM 870 C C . LEU A 1 139 ? 70.115 13.744 1.258 1.00 73.91 135 LEU A C 1
ATOM 871 O O . LEU A 1 139 ? 70.693 14.467 0.446 1.00 75.64 135 LEU A O 1
ATOM 873 N N . ARG A 1 140 ? 70.271 12.423 1.296 1.00 77.72 136 ARG A N 1
ATOM 874 C CA . ARG A 1 140 ? 71.134 11.722 0.352 1.00 80.14 136 ARG A CA 1
ATOM 875 C C . ARG A 1 140 ? 70.583 11.819 -1.067 1.00 80.59 136 ARG A C 1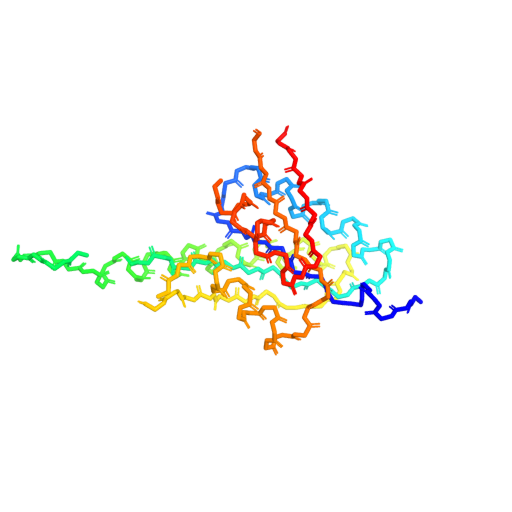
ATOM 876 O O . ARG A 1 140 ? 71.344 11.837 -2.034 1.00 83.73 136 ARG A O 1
ATOM 878 N N . HIS A 1 141 ? 69.260 11.876 -1.185 1.00 77.70 137 HIS A N 1
ATOM 879 C CA . HIS A 1 141 ? 68.618 12.073 -2.481 1.00 78.38 137 HIS A CA 1
ATOM 880 C C . HIS A 1 141 ? 68.944 13.456 -3.026 1.00 78.26 137 HIS A C 1
ATOM 881 O O . HIS A 1 141 ? 69.391 13.597 -4.166 1.00 80.59 137 HIS A O 1
ATOM 888 N N . ALA A 1 142 ? 68.714 14.466 -2.189 1.00 75.10 138 ALA A N 1
ATOM 889 C CA 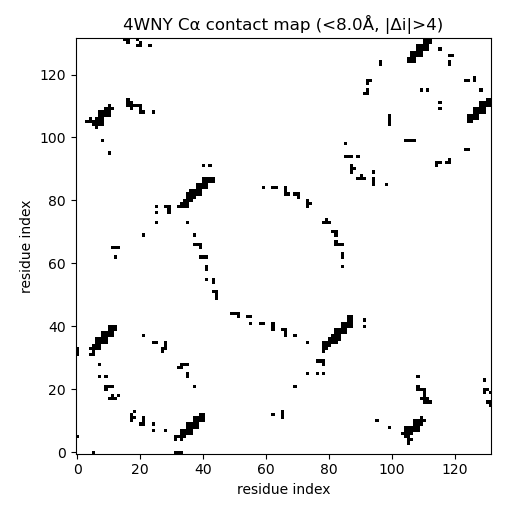. ALA A 1 142 ? 68.913 15.867 -2.549 1.00 73.75 138 ALA A CA 1
ATOM 890 C C . ALA A 1 142 ? 68.114 16.239 -3.793 1.00 71.71 138 ALA A C 1
ATOM 891 O O . ALA A 1 142 ? 68.654 16.800 -4.747 1.00 72.79 138 ALA A O 1
ATOM 893 N N . ARG A 1 143 ? 66.825 15.915 -3.775 1.00 69.17 139 ARG A N 1
ATOM 894 C CA . ARG A 1 143 ? 65.936 16.236 -4.884 1.00 69.37 139 ARG A CA 1
ATOM 895 C C . ARG A 1 143 ? 65.156 17.512 -4.596 1.00 66.57 139 ARG A C 1
ATOM 896 O O . ARG A 1 143 ? 64.540 18.092 -5.491 1.00 68.65 139 ARG A O 1
ATOM 898 N N . CYS A 1 144 ? 65.199 17.945 -3.340 1.00 61.62 140 CYS A N 1
ATOM 899 C CA . CYS A 1 144 ? 64.438 19.101 -2.883 1.00 57.40 140 CYS A CA 1
ATOM 900 C C . CYS A 1 144 ? 64.935 19.558 -1.512 1.00 51.78 140 CYS A C 1
ATOM 901 O O . CYS A 1 144 ? 65.402 18.738 -0.721 1.00 49.06 140 CYS A O 1
ATOM 904 N N . PRO A 1 145 ? 64.855 20.872 -1.235 1.00 49.77 141 PRO A N 1
ATOM 905 C CA . PRO A 1 145 ? 65.268 21.438 0.057 1.00 37.69 141 PRO A CA 1
ATOM 906 C C . PRO A 1 145 ? 64.594 20.761 1.250 1.00 36.11 141 PRO A C 1
ATOM 907 O O . PRO A 1 145 ? 63.377 20.583 1.244 1.00 38.75 141 PRO A O 1
ATOM 911 N N . VAL A 1 146 ? 65.380 20.388 2.256 1.00 36.58 142 VAL A N 1
ATOM 912 C CA . VAL A 1 146 ? 64.857 19.693 3.430 1.00 37.02 142 VAL A CA 1
ATOM 913 C C . VAL A 1 146 ? 65.265 20.392 4.728 1.00 34.76 142 VAL A C 1
ATOM 914 O O . VAL A 1 146 ? 66.430 20.745 4.914 1.00 36.03 142 VAL A O 1
ATOM 918 N N . LEU A 1 147 ? 64.300 20.583 5.623 1.00 32.90 143 LEU A N 1
ATOM 919 C CA . LEU A 1 147 ? 64.552 21.217 6.910 1.00 35.08 143 LEU A CA 1
ATOM 920 C C . LEU A 1 147 ? 64.393 20.220 8.051 1.00 34.88 143 LEU A C 1
ATOM 921 O O . LEU A 1 147 ? 63.299 19.709 8.291 1.00 32.90 143 LEU A O 1
ATOM 926 N N . MET A 1 148 ? 65.487 19.954 8.756 1.00 38.17 144 MET A N 1
ATOM 927 C CA . MET A 1 148 ? 65.476 19.000 9.859 1.00 42.49 144 MET A CA 1
ATOM 928 C C . MET A 1 148 ? 65.260 19.684 11.205 1.00 41.20 144 MET A C 1
ATOM 929 O O . MET A 1 148 ? 66.033 20.562 11.587 1.00 41.49 144 MET A O 1
ATOM 934 N N . ILE A 1 149 ? 64.222 19.279 11.929 1.00 41.10 145 ILE A N 1
ATOM 935 C CA . ILE A 1 149 ? 64.016 19.775 13.285 1.00 41.99 145 ILE A CA 1
ATOM 936 C C . ILE A 1 149 ? 64.188 18.634 14.279 1.00 43.26 145 ILE A C 1
ATOM 937 O O . ILE A 1 149 ? 63.393 17.693 14.300 1.00 43.64 145 ILE A O 1
ATOM 942 N N . PRO A 1 150 ? 65.253 18.704 15.090 1.00 45.12 146 PRO A N 1
ATOM 943 C CA . PRO A 1 150 ? 65.518 17.745 16.167 1.00 47.65 146 PRO A CA 1
ATOM 944 C C . PRO A 1 150 ? 64.486 17.852 17.288 1.00 49.00 146 PRO A C 1
ATOM 945 O O . PRO A 1 150 ? 63.867 18.904 17.448 1.00 48.35 146 PRO A O 1
ATOM 949 N N . ALA A 1 151 ? 64.308 16.778 18.053 1.00 51.60 147 ALA A N 1
ATOM 950 C CA . ALA A 1 151 ? 63.323 16.758 19.131 1.00 53.06 147 ALA A CA 1
ATOM 951 C C . ALA A 1 151 ? 63.695 17.728 20.247 1.00 55.59 147 ALA A C 1
ATOM 952 O O . ALA A 1 151 ? 64.855 17.809 20.644 1.00 58.91 147 ALA A O 1
#

Radius of gyration: 14.88 Å; Cα contacts (8 Å, |Δi|>4): 246; chains: 1; bounding box: 30×54×27 Å

Secondary structure (DSSP, 8-state):
--STTSEEEEEE-S-HHHHHHHHHHHHHHHHTT-EEEEEEEE-----TT--HHHHHHHHHHHHHHHHHHHHHHHHHHT-----EEEE----HHHHHHHHHHHHT-SEEEEEE--HHHHHHHHTSS-EEEEE-

CATH classification: 3.40.50.620

InterPro domains:
  IPR006015 Universal stress protein A family [PR01438] (2-20)
  IPR006015 Universal stress protein A family [PR01438] (106-118)
  IPR006015 Universal stress protein A family [PR01438] (124-146)
  IPR006016 UspA [PF00582] (1-146)
  IPR014729 Rossmann-like alpha/beta/alpha sandwich fold [G3DSA:3.40.50.620] (1-147)